Protein AF-A0A950U3E0-F1 (afdb_monomer)

Secondary structure (DSSP, 8-state):
-EEEETTTTEEEEEEEE-TT--EEEEE--S---S----GGGGS---TTGGGSS-----

Radius of gyration: 20.36 Å; Cα contacts (8 Å, |Δi|>4): 41; chains: 1; bounding box: 46×43×37 Å

Foldseek 3Di:
DWDFDVDPTDTAKDWDQDPVRDIDIDGDDPDDPPDDDDPCVVPDDDPVVVPPPDDDDD

Solvent-accessible surface area (backbone atoms only — not comparable to full-atom values): 4128 Å² total; per-residue (Å²): 89,81,40,69,44,74,89,68,81,40,81,37,33,41,42,50,70,50,97,86,71,50,78,48,77,48,76,65,72,89,83,77,80,93,73,88,73,68,73,64,81,76,55,89,73,63,79,74,62,80,72,73,81,82,82,81,91,127

Mean predicted aligned error: 8.48 Å

Nearest PDB structures (foldseek):
  8e8l-assembly1_4  TM=4.041E-01  e=9.641E+00  Human poliovirus 1 Mahoney

pLDDT: mean 87.78, std 15.0, range [39.91, 98.5]

Sequence (58 aa):
TLYFADNPLVLRQWTVLDAQRQETRVTLYNVQSGGHFDPDLFNFIDPRGLGRGQGNGG

Structure (mmCIF, N/CA/C/O backbone):
data_AF-A0A950U3E0-F1
#
_entry.id   AF-A0A950U3E0-F1
#
loop_
_atom_site.group_PDB
_atom_site.id
_atom_site.type_symbol
_atom_site.label_atom_id
_atom_site.label_alt_id
_atom_site.label_comp_id
_atom_site.label_asym_id
_atom_site.label_entity_id
_atom_site.label_seq_id
_atom_site.pdbx_PDB_ins_code
_atom_site.Cartn_x
_atom_site.Cartn_y
_atom_site.Cartn_z
_atom_site.occupancy
_atom_site.B_iso_or_equiv
_atom_site.auth_seq_id
_atom_site.auth_comp_id
_atom_site.auth_asym_id
_atom_site.auth_atom_id
_atom_site.pdbx_PDB_model_num
ATOM 1 N N . THR A 1 1 ? -7.031 2.017 8.335 1.00 95.25 1 THR A N 1
ATOM 2 C CA . THR A 1 1 ? -7.734 0.708 8.376 1.00 95.25 1 THR A CA 1
ATOM 3 C C . THR A 1 1 ? -7.322 -0.148 7.200 1.00 95.25 1 THR A C 1
ATOM 5 O O . THR A 1 1 ? -7.121 0.413 6.132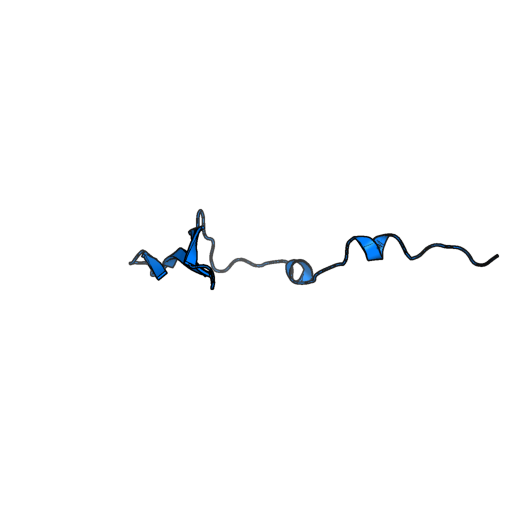 1.00 95.25 1 THR A O 1
ATOM 8 N N . LEU A 1 2 ? -7.202 -1.466 7.371 1.00 97.69 2 LEU A N 1
ATOM 9 C CA . LEU A 1 2 ? -6.922 -2.417 6.287 1.00 97.69 2 LEU A CA 1
ATOM 10 C C . LEU A 1 2 ? -8.174 -3.246 5.989 1.00 97.69 2 LEU A C 1
ATOM 12 O O . LEU A 1 2 ? -8.895 -3.606 6.917 1.00 97.69 2 LEU A O 1
ATOM 16 N N . TYR A 1 3 ? -8.425 -3.538 4.716 1.00 97.75 3 TYR A N 1
ATOM 17 C CA . TYR A 1 3 ? -9.534 -4.377 4.273 1.00 97.75 3 TYR A CA 1
ATOM 18 C C . TYR A 1 3 ? -9.000 -5.530 3.430 1.00 97.75 3 TYR A C 1
ATOM 20 O O . TYR A 1 3 ? -8.361 -5.309 2.394 1.00 97.75 3 TYR A O 1
ATOM 28 N N . PHE A 1 4 ? -9.276 -6.749 3.875 1.00 96.81 4 PHE A N 1
ATOM 29 C CA . PHE A 1 4 ? -8.853 -7.975 3.215 1.00 96.81 4 PHE A CA 1
ATOM 30 C C . PHE A 1 4 ? -10.065 -8.689 2.618 1.00 96.81 4 PHE A C 1
ATOM 32 O O . PHE A 1 4 ? -11.169 -8.591 3.146 1.00 96.81 4 PHE A O 1
ATOM 39 N N . ALA A 1 5 ? -9.856 -9.372 1.496 1.00 94.56 5 ALA A N 1
ATOM 40 C CA . ALA A 1 5 ? -10.729 -10.465 1.093 1.00 94.56 5 ALA A CA 1
ATOM 41 C C . ALA A 1 5 ? -10.119 -11.773 1.601 1.00 94.56 5 ALA A C 1
ATOM 43 O O . ALA A 1 5 ? -8.893 -11.902 1.621 1.00 94.56 5 ALA A O 1
ATOM 44 N N . ASP A 1 6 ? -10.975 -12.716 1.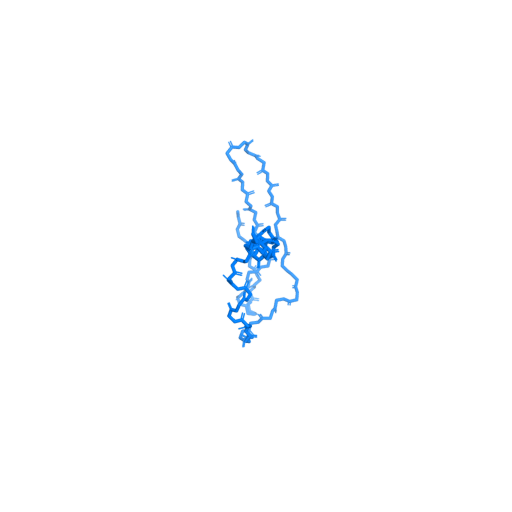978 1.00 92.56 6 ASP A N 1
ATOM 45 C CA . ASP A 1 6 ? -10.575 -14.027 2.481 1.00 92.56 6 ASP A CA 1
ATOM 46 C C . ASP A 1 6 ? -10.624 -15.077 1.355 1.00 92.56 6 ASP A C 1
ATOM 48 O O . ASP A 1 6 ? -11.413 -14.954 0.418 1.00 92.56 6 ASP A O 1
ATOM 52 N N . ASN A 1 7 ? -9.791 -16.122 1.455 1.00 87.12 7 ASN A N 1
ATOM 53 C CA . ASN A 1 7 ? -9.707 -17.263 0.523 1.00 87.12 7 ASN A CA 1
ATOM 54 C C . ASN A 1 7 ? -9.649 -16.897 -0.987 1.00 87.12 7 ASN A C 1
ATOM 56 O O . ASN A 1 7 ? -10.606 -17.154 -1.719 1.00 87.12 7 ASN A O 1
ATOM 60 N N . PRO A 1 8 ? -8.511 -16.385 -1.502 1.00 88.25 8 PRO A N 1
ATOM 61 C CA . PRO A 1 8 ? -7.230 -16.210 -0.813 1.00 88.25 8 PRO A CA 1
ATOM 62 C C . PRO A 1 8 ? -7.203 -14.946 0.048 1.00 88.25 8 PRO A C 1
ATOM 64 O O . PRO A 1 8 ? -7.848 -13.957 -0.289 1.00 88.25 8 PRO A O 1
ATOM 67 N N . LEU A 1 9 ? -6.406 -14.961 1.123 1.00 93.69 9 LEU A N 1
ATOM 68 C CA . LEU A 1 9 ? -6.149 -13.758 1.914 1.00 93.69 9 LEU A CA 1
ATOM 69 C C . LEU A 1 9 ? -5.417 -12.720 1.052 1.00 93.69 9 LEU A C 1
ATOM 71 O O . LEU A 1 9 ? -4.249 -12.906 0.711 1.00 93.69 9 LEU A O 1
ATOM 75 N N . VAL A 1 10 ? -6.097 -11.628 0.701 1.00 94.38 10 VAL A N 1
ATOM 76 C CA . VAL A 1 10 ? -5.538 -10.558 -0.141 1.00 94.38 10 VAL A CA 1
ATOM 77 C C . VAL A 1 10 ? -5.968 -9.180 0.342 1.00 94.38 10 VAL A C 1
ATOM 79 O O . VAL A 1 10 ? -7.134 -8.954 0.662 1.00 94.38 10 VAL A O 1
ATOM 82 N N . LEU A 1 11 ? -5.035 -8.227 0.356 1.00 96.12 11 LEU A N 1
ATOM 83 C CA . LEU A 1 11 ? -5.349 -6.825 0.626 1.00 96.12 11 LEU A CA 1
ATOM 84 C C . LEU A 1 11 ? -6.155 -6.252 -0.547 1.00 96.12 11 LEU A C 1
ATOM 86 O O . LEU A 1 11 ? -5.722 -6.315 -1.697 1.00 96.12 11 LEU A O 1
ATOM 90 N N . ARG A 1 12 ? -7.325 -5.678 -0.262 1.00 96.81 12 ARG A N 1
ATOM 91 C CA . ARG A 1 12 ? -8.186 -5.030 -1.267 1.00 96.81 12 ARG A CA 1
ATOM 92 C C . ARG A 1 12 ? -8.212 -3.521 -1.132 1.00 96.81 12 ARG A C 1
ATOM 94 O O . ARG A 1 12 ? -8.400 -2.820 -2.121 1.00 96.81 12 ARG A O 1
ATOM 101 N N . GLN A 1 13 ? -8.034 -3.020 0.082 1.00 98.12 13 GLN A N 1
ATOM 102 C CA . GLN A 1 13 ? -8.136 -1.597 0.349 1.00 98.12 13 GLN A CA 1
ATOM 103 C C . GLN A 1 13 ? -7.391 -1.245 1.627 1.00 98.12 13 GLN A C 1
ATOM 105 O O . GLN A 1 13 ? -7.366 -2.026 2.580 1.00 98.12 13 GLN A O 1
ATOM 110 N N . TRP A 1 14 ? -6.875 -0.025 1.689 1.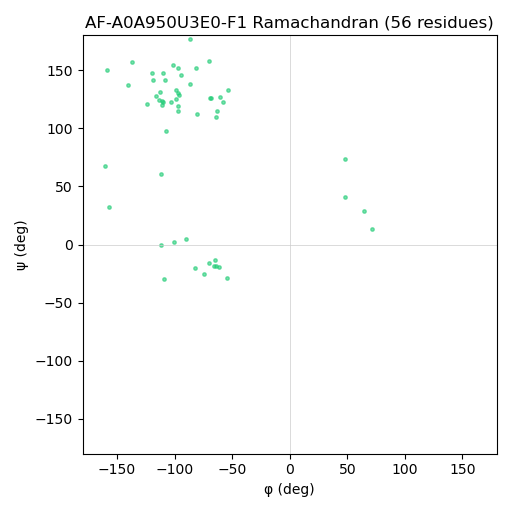00 98.44 14 TRP A N 1
ATOM 111 C CA . TRP A 1 14 ? -6.531 0.587 2.962 1.00 98.44 14 TRP A CA 1
ATOM 112 C C . TRP A 1 14 ? -6.968 2.045 3.019 1.00 98.44 14 TRP A C 1
ATOM 114 O O . TRP A 1 14 ? -7.148 2.713 2.003 1.00 98.44 14 TRP A O 1
ATOM 124 N N . THR A 1 15 ? -7.136 2.529 4.242 1.00 98.50 15 THR A N 1
ATOM 125 C CA . THR A 1 15 ? -7.378 3.938 4.541 1.00 98.50 15 THR A CA 1
ATOM 126 C C . THR A 1 15 ? -6.212 4.474 5.354 1.00 98.50 15 THR A C 1
ATOM 128 O O . THR A 1 15 ? -5.877 3.889 6.392 1.00 98.50 15 THR A O 1
ATOM 131 N N . VAL A 1 16 ? -5.639 5.581 4.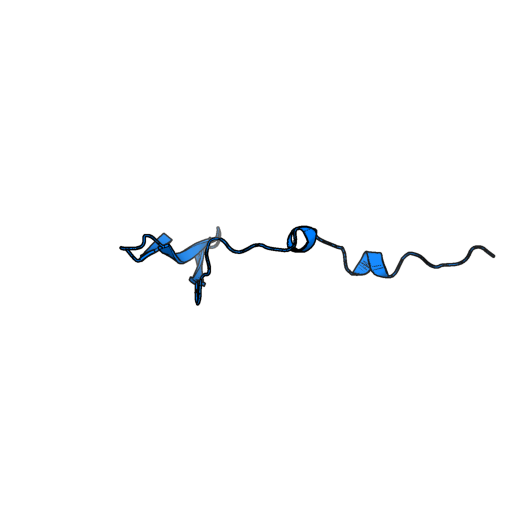888 1.00 98.06 16 VAL A N 1
ATOM 132 C CA . VAL A 1 16 ? -4.654 6.409 5.589 1.00 98.06 16 VAL A CA 1
ATOM 133 C C . VAL A 1 16 ? -5.392 7.577 6.238 1.00 98.06 16 VAL A C 1
ATOM 135 O O . VAL A 1 16 ? -6.183 8.23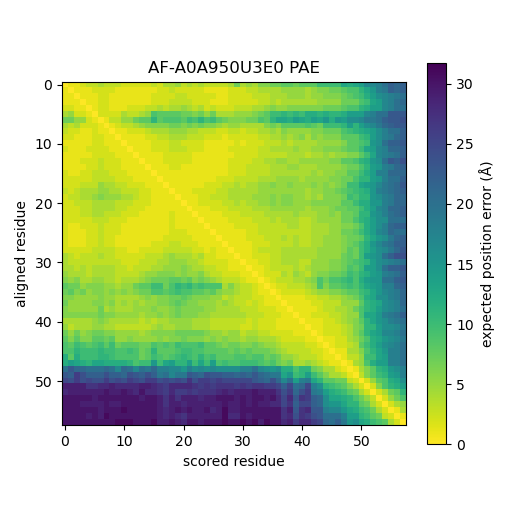7 5.571 1.00 98.06 16 VAL A O 1
ATOM 138 N N . LEU A 1 17 ? -5.136 7.812 7.523 1.00 98.12 17 LEU A N 1
ATOM 139 C CA . LEU A 1 17 ? -5.580 9.001 8.248 1.00 98.12 17 LEU A CA 1
ATOM 140 C C . LEU A 1 17 ? -4.341 9.849 8.537 1.00 98.12 17 LEU A C 1
ATOM 142 O O . LEU A 1 17 ? -3.395 9.338 9.140 1.00 98.12 17 LEU A O 1
ATOM 146 N N . ASP A 1 18 ? -4.324 11.102 8.094 1.00 97.19 18 ASP A N 1
ATOM 147 C CA . ASP A 1 18 ? -3.200 12.006 8.354 1.00 97.19 18 ASP A CA 1
ATOM 148 C C . ASP A 1 18 ? -3.323 12.752 9.698 1.00 97.19 18 ASP A C 1
ATOM 150 O O . ASP A 1 18 ? -4.309 12.633 10.434 1.00 97.19 18 ASP A O 1
ATOM 154 N N . ALA A 1 19 ? -2.301 13.545 10.032 1.00 97.50 19 ALA A N 1
ATOM 155 C CA . ALA A 1 19 ? -2.258 14.323 11.271 1.00 97.50 19 ALA A C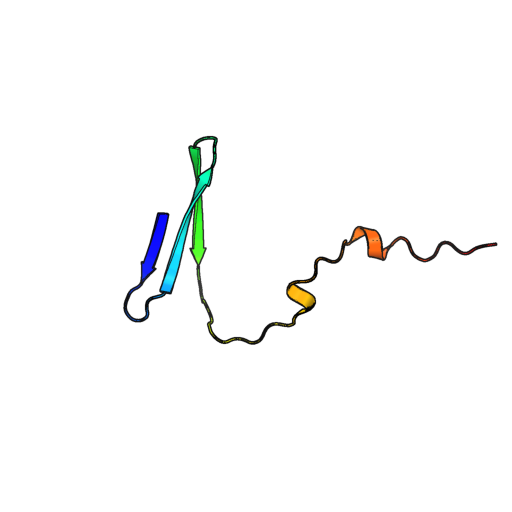A 1
ATOM 156 C C . ALA A 1 19 ? -3.337 15.423 11.344 1.00 97.50 19 ALA A C 1
ATOM 158 O O . ALA A 1 19 ? -3.661 15.899 12.432 1.00 97.50 19 ALA A O 1
ATOM 159 N N . GLN A 1 20 ? -3.913 15.818 10.207 1.00 98.38 20 GLN A N 1
ATOM 160 C CA . GLN A 1 20 ? -5.015 16.775 10.106 1.00 98.38 20 GLN A CA 1
ATOM 161 C C . GLN A 1 20 ? -6.390 16.087 10.158 1.00 98.38 20 GLN A C 1
ATOM 163 O O . GLN A 1 20 ? -7.417 16.761 10.057 1.00 98.38 20 GLN A O 1
ATOM 168 N N . ARG A 1 21 ? -6.419 14.765 10.377 1.00 97.69 21 ARG A N 1
ATOM 169 C CA . ARG A 1 21 ? -7.611 13.907 10.375 1.00 97.69 21 ARG A CA 1
ATOM 170 C C . ARG A 1 21 ? -8.307 13.813 9.013 1.00 97.69 21 ARG A C 1
ATOM 172 O O . ARG A 1 21 ? -9.514 13.588 8.970 1.00 97.69 21 ARG A O 1
ATOM 179 N N . GLN A 1 22 ? -7.572 13.960 7.913 1.00 98.50 22 GLN A N 1
ATOM 180 C CA . GLN A 1 22 ? -8.101 13.677 6.579 1.00 98.50 22 GLN A CA 1
ATOM 181 C C . GLN A 1 22 ? -7.921 12.203 6.230 1.00 98.50 22 GLN A C 1
ATOM 183 O O . GLN A 1 22 ? -6.872 11.606 6.483 1.00 98.50 22 GLN A O 1
ATOM 188 N N . GLU A 1 23 ? -8.954 11.619 5.625 1.00 98.31 23 GLU A N 1
ATOM 189 C CA . GLU A 1 23 ? -8.945 10.228 5.187 1.00 98.31 23 GLU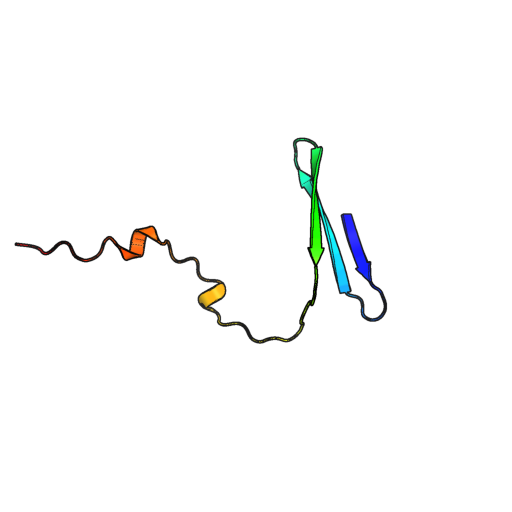 A CA 1
ATOM 190 C C . GLU A 1 23 ? -8.632 10.117 3.696 1.00 98.31 23 GLU A C 1
ATOM 192 O O . GLU A 1 23 ? -9.347 10.649 2.849 1.00 98.31 23 GLU A O 1
ATOM 197 N N . THR A 1 24 ? -7.605 9.338 3.364 1.00 98.25 24 THR A N 1
ATOM 198 C CA . THR A 1 24 ? -7.338 8.885 1.996 1.00 98.25 24 THR A CA 1
ATOM 199 C C . THR A 1 24 ? -7.590 7.390 1.898 1.00 98.25 24 THR A C 1
ATOM 201 O O . THR A 1 24 ? -6.950 6.593 2.587 1.00 98.25 24 THR A O 1
ATOM 204 N N . ARG A 1 25 ? -8.518 6.994 1.024 1.00 98.44 25 ARG A N 1
ATOM 205 C CA . ARG A 1 25 ? -8.871 5.593 0.770 1.00 98.44 25 ARG A CA 1
ATOM 206 C C . ARG A 1 25 ? -8.258 5.120 -0.541 1.00 98.44 25 ARG A C 1
ATOM 208 O O . ARG A 1 25 ? -8.553 5.674 -1.595 1.00 98.44 25 ARG A O 1
ATOM 215 N N . VAL A 1 26 ? -7.461 4.060 -0.475 1.00 98.06 26 VAL A N 1
ATOM 216 C CA . VAL A 1 26 ? -6.823 3.430 -1.635 1.00 98.06 26 VAL A CA 1
ATOM 217 C C . VAL A 1 26 ? -7.451 2.064 -1.871 1.00 98.06 26 VAL A C 1
ATOM 219 O O . VAL A 1 26 ? -7.449 1.228 -0.969 1.00 98.06 26 VAL A O 1
ATOM 222 N N . THR A 1 27 ? -7.977 1.838 -3.078 1.00 98.06 27 THR A N 1
ATOM 223 C CA . THR A 1 27 ? -8.590 0.563 -3.494 1.00 98.06 27 THR A CA 1
ATOM 224 C C . THR A 1 27 ? -7.735 -0.092 -4.569 1.00 98.06 27 THR A C 1
ATOM 226 O O . THR A 1 27 ? -7.355 0.559 -5.541 1.00 98.06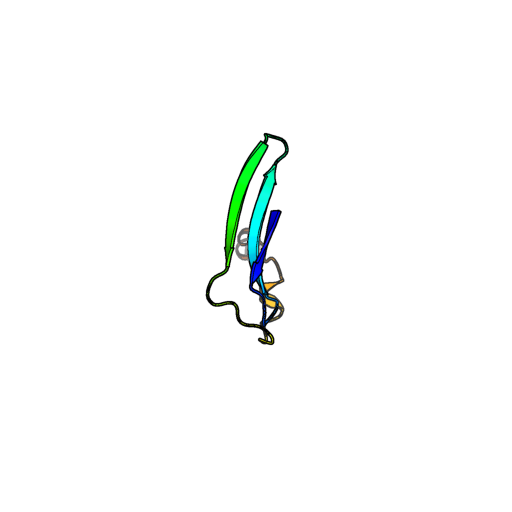 27 THR A O 1
ATOM 229 N N . LEU A 1 28 ? -7.433 -1.376 -4.393 1.00 96.25 28 LEU A N 1
ATOM 230 C CA . LEU A 1 28 ? -6.598 -2.155 -5.297 1.00 96.25 28 LEU A CA 1
ATOM 231 C C . LEU A 1 28 ? -7.453 -2.951 -6.287 1.00 96.25 28 LEU A C 1
ATOM 233 O O . LEU A 1 28 ? -8.325 -3.727 -5.890 1.00 96.25 28 LEU A O 1
ATOM 237 N N . TYR A 1 29 ? -7.139 -2.817 -7.573 1.00 95.25 29 TYR A N 1
ATOM 238 C CA . TYR A 1 29 ? -7.789 -3.536 -8.668 1.00 95.25 29 TYR A CA 1
ATOM 239 C C . TYR A 1 29 ? -6.769 -4.385 -9.424 1.00 95.25 29 TYR A C 1
ATOM 241 O O . TYR A 1 29 ? -5.609 -3.999 -9.533 1.00 95.25 29 TYR A O 1
ATOM 249 N N . ASN A 1 30 ? -7.209 -5.536 -9.944 1.00 92.88 30 ASN A N 1
ATOM 250 C CA . ASN A 1 30 ? -6.406 -6.430 -10.790 1.00 92.88 30 ASN A CA 1
ATOM 251 C C . ASN A 1 30 ? -5.007 -6.745 -10.231 1.00 92.88 30 ASN A C 1
ATOM 253 O O . ASN A 1 30 ? -4.027 -6.776 -10.970 1.00 92.88 30 ASN A O 1
ATOM 257 N N . VAL A 1 31 ? -4.914 -6.972 -8.918 1.00 90.38 31 VAL A N 1
ATOM 258 C CA . VAL A 1 31 ? -3.647 -7.311 -8.259 1.00 90.38 31 VAL A CA 1
ATOM 259 C C . VAL A 1 31 ? -3.090 -8.606 -8.846 1.00 90.38 31 VAL A C 1
ATOM 261 O O . VAL A 1 31 ? -3.779 -9.626 -8.868 1.00 90.38 31 VAL A O 1
ATOM 264 N N . GLN A 1 32 ? -1.832 -8.560 -9.280 1.00 90.38 32 GLN A N 1
ATOM 265 C CA . GLN A 1 32 ? -1.072 -9.712 -9.757 1.00 90.38 32 GLN A CA 1
ATOM 266 C C . GLN A 1 32 ? 0.080 -9.984 -8.788 1.00 90.38 32 GLN A C 1
ATOM 268 O O . GLN A 1 32 ? 0.879 -9.094 -8.499 1.00 90.38 32 GLN A O 1
ATOM 273 N N . SER A 1 33 ? 0.152 -11.206 -8.265 1.00 88.31 33 SER A N 1
ATOM 274 C CA . SER A 1 33 ? 1.231 -11.664 -7.386 1.00 88.31 33 SER A CA 1
ATOM 275 C C . SER A 1 33 ? 2.237 -12.523 -8.155 1.00 88.31 33 SER A C 1
ATOM 277 O O . SER A 1 33 ? 1.905 -13.127 -9.172 1.00 88.31 33 SER A O 1
ATOM 279 N N . GLY A 1 34 ? 3.483 -12.574 -7.671 1.00 89.38 34 GLY A N 1
ATOM 280 C CA . GLY A 1 34 ? 4.534 -13.412 -8.265 1.00 89.38 34 GLY A CA 1
ATOM 281 C C . GLY A 1 34 ? 5.067 -12.932 -9.622 1.00 89.38 34 GLY A C 1
ATOM 282 O O . GLY A 1 34 ? 5.744 -13.695 -10.303 1.00 89.38 34 GLY A O 1
ATOM 283 N N . GLY A 1 35 ? 4.767 -11.694 -10.024 1.00 89.62 35 GLY A N 1
ATOM 284 C CA . GLY A 1 35 ? 5.327 -11.088 -11.232 1.00 89.62 35 GLY A CA 1
ATOM 285 C C . GLY A 1 35 ? 6.819 -10.766 -11.100 1.00 89.62 35 GLY A C 1
ATOM 286 O O . GLY A 1 35 ? 7.338 -10.593 -9.996 1.00 89.62 35 GLY A O 1
ATOM 287 N N . HIS A 1 36 ? 7.497 -10.657 -12.241 1.00 94.19 36 HIS A N 1
ATOM 288 C CA . HIS A 1 36 ? 8.847 -10.107 -12.332 1.00 94.19 36 HIS A CA 1
ATOM 289 C C . HIS A 1 36 ? 8.757 -8.645 -12.773 1.00 94.19 36 HIS A C 1
ATOM 291 O O . HIS A 1 36 ? 8.037 -8.329 -13.720 1.00 94.19 36 HIS A O 1
ATOM 297 N N . PHE A 1 37 ? 9.480 -7.768 -12.086 1.00 92.75 37 PHE A N 1
ATOM 298 C CA . PHE A 1 37 ? 9.537 -6.343 -12.390 1.00 92.75 37 PHE A CA 1
ATOM 299 C C . PHE A 1 37 ? 10.971 -5.973 -12.736 1.00 92.75 37 PHE A C 1
ATOM 301 O O . PHE A 1 37 ? 11.899 -6.478 -12.103 1.00 92.75 37 PHE A O 1
ATOM 308 N N . ASP A 1 38 ? 11.133 -5.089 -13.719 1.00 94.75 38 ASP A N 1
ATOM 309 C CA . ASP A 1 38 ? 12.431 -4.495 -14.020 1.00 94.75 38 ASP A CA 1
ATOM 310 C C . ASP A 1 38 ? 12.952 -3.771 -12.759 1.00 94.75 38 ASP A C 1
ATOM 312 O O . ASP A 1 38 ? 12.238 -2.913 -12.223 1.00 94.75 38 ASP A O 1
ATOM 316 N N . PRO A 1 39 ? 14.150 -4.117 -12.246 1.00 94.00 39 PRO A N 1
ATOM 317 C CA . PRO A 1 39 ? 14.731 -3.463 -11.077 1.00 94.00 39 PRO A CA 1
ATOM 318 C C . PRO A 1 39 ? 14.836 -1.938 -11.206 1.00 94.00 39 PRO A C 1
ATOM 320 O O . PRO A 1 39 ? 14.737 -1.242 -10.195 1.00 94.00 39 PRO A O 1
ATOM 323 N N . ASP A 1 40 ? 14.972 -1.406 -12.424 1.00 92.94 40 ASP A N 1
ATOM 324 C CA . ASP A 1 40 ? 15.090 0.036 -12.650 1.00 92.94 40 ASP A CA 1
ATOM 325 C C . ASP A 1 40 ? 13.790 0.805 -12.389 1.00 92.94 40 ASP A C 1
ATOM 327 O O . ASP A 1 40 ? 13.839 2.007 -12.131 1.00 92.94 40 ASP A O 1
ATOM 331 N N . LEU A 1 41 ? 12.633 0.132 -12.319 1.00 93.75 41 LEU A N 1
ATOM 332 C CA . LEU A 1 41 ? 11.380 0.754 -11.859 1.00 93.75 41 LEU A CA 1
ATOM 333 C C . LEU A 1 41 ? 11.466 1.266 -10.414 1.00 93.75 41 LEU A C 1
ATOM 335 O O . LEU A 1 41 ? 10.661 2.104 -10.005 1.00 93.75 41 LEU A O 1
ATOM 339 N N . PHE A 1 42 ? 12.428 0.762 -9.641 1.00 94.00 42 PHE A N 1
ATOM 340 C CA . PHE A 1 42 ? 12.666 1.151 -8.255 1.00 94.00 42 PHE A CA 1
ATOM 341 C C . PHE A 1 42 ? 13.828 2.143 -8.108 1.00 94.00 42 PHE A C 1
ATOM 343 O O . PHE A 1 42 ? 14.133 2.563 -6.991 1.00 94.00 42 PHE A O 1
ATOM 350 N N . ASN A 1 43 ? 14.445 2.556 -9.218 1.00 93.44 43 ASN A N 1
ATOM 351 C CA . ASN A 1 43 ? 15.471 3.588 -9.248 1.00 93.44 43 ASN A CA 1
ATOM 3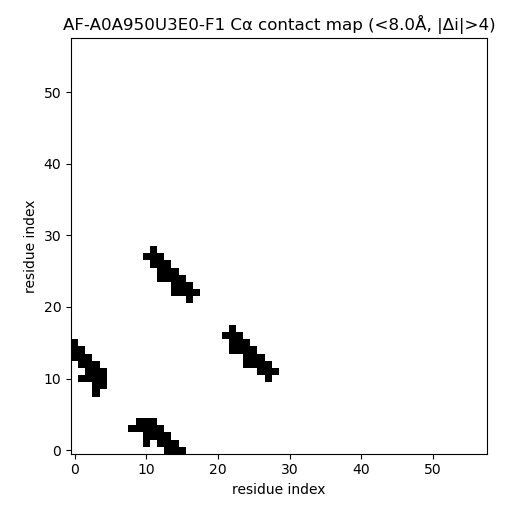52 C C . ASN A 1 43 ? 14.840 4.935 -9.623 1.00 93.44 43 ASN A C 1
ATOM 354 O O . ASN A 1 43 ? 14.278 5.111 -10.703 1.00 93.44 43 ASN A O 1
ATOM 358 N N . PHE A 1 44 ? 14.947 5.924 -8.732 1.00 92.12 44 PHE A N 1
ATOM 359 C CA . PHE A 1 44 ? 14.506 7.282 -9.047 1.00 92.12 44 PHE A CA 1
ATOM 360 C C . PHE A 1 44 ? 15.576 8.008 -9.868 1.00 92.12 44 PHE A C 1
ATOM 362 O O . PHE A 1 44 ? 16.646 8.342 -9.359 1.00 92.12 44 PHE A O 1
ATOM 369 N N . ILE A 1 45 ? 15.262 8.290 -11.130 1.00 87.62 45 ILE A N 1
ATOM 370 C CA . ILE A 1 45 ? 16.097 9.102 -12.016 1.00 87.62 45 ILE A CA 1
ATOM 371 C C . ILE A 1 45 ? 15.547 10.530 -11.995 1.00 87.62 45 ILE A C 1
ATOM 373 O O . ILE A 1 45 ? 14.426 10.758 -12.447 1.00 87.62 45 ILE A O 1
ATOM 377 N N . ASP A 1 46 ? 16.316 11.498 -11.477 1.00 87.75 46 ASP A N 1
ATOM 378 C CA . ASP A 1 46 ? 15.892 12.906 -11.498 1.00 87.75 46 ASP A CA 1
ATOM 379 C C . ASP A 1 46 ? 15.769 13.374 -12.961 1.00 87.75 46 ASP A C 1
ATOM 381 O O . ASP A 1 46 ? 16.786 13.476 -13.661 1.00 87.75 46 ASP A O 1
ATOM 385 N N . PRO A 1 47 ? 14.557 13.716 -13.439 1.00 84.88 47 PRO A N 1
ATOM 386 C CA . PRO A 1 47 ? 14.351 14.107 -14.830 1.00 84.88 47 PRO A CA 1
ATOM 387 C C . PRO A 1 47 ? 15.098 15.398 -15.198 1.00 84.88 47 PRO A C 1
ATOM 389 O O . PRO A 1 47 ? 15.341 15.661 -16.373 1.00 84.88 47 PRO A O 1
ATOM 392 N N . ARG A 1 48 ? 15.508 16.204 -14.212 1.00 85.75 48 ARG A N 1
ATOM 393 C CA . ARG A 1 48 ? 16.272 17.443 -14.421 1.00 85.75 48 ARG A CA 1
ATOM 394 C C . ARG A 1 48 ? 17.769 17.185 -14.605 1.00 85.75 48 ARG A C 1
ATOM 396 O O . ARG A 1 48 ? 18.466 18.043 -15.145 1.00 85.75 48 ARG A O 1
ATOM 403 N N . GLY A 1 49 ? 18.270 16.026 -14.172 1.00 69.19 49 GLY A N 1
ATOM 404 C CA . GLY A 1 49 ? 19.663 15.605 -14.359 1.00 69.19 49 GLY A CA 1
ATOM 405 C C . GLY A 1 49 ? 19.970 15.169 -15.793 1.00 69.19 49 GLY A C 1
ATOM 406 O O . GLY A 1 49 ? 21.098 15.329 -16.251 1.00 69.19 49 GLY A O 1
ATOM 407 N N . LEU A 1 50 ? 18.949 14.724 -16.535 1.00 66.56 50 LEU A N 1
ATOM 408 C CA . LEU A 1 50 ? 19.058 14.289 -17.934 1.00 66.56 50 LEU A CA 1
ATOM 409 C C . LEU A 1 50 ? 19.444 15.426 -18.906 1.00 66.56 50 LEU A C 1
ATOM 411 O O . LEU A 1 50 ? 19.817 15.151 -20.041 1.00 66.56 50 LEU A O 1
ATOM 415 N N . GLY A 1 51 ? 19.378 16.694 -18.472 1.00 60.75 51 GLY A N 1
ATOM 416 C CA . GLY A 1 51 ? 19.684 17.876 -19.291 1.00 60.75 51 GLY A CA 1
ATOM 417 C C . GLY A 1 51 ? 20.939 18.668 -18.895 1.00 60.75 51 GLY A C 1
ATOM 418 O O . GLY A 1 51 ? 21.245 19.666 -19.543 1.00 60.75 51 GLY A O 1
ATOM 419 N N . ARG A 1 52 ? 21.680 18.281 -17.845 1.00 60.34 52 ARG A N 1
ATOM 420 C CA . ARG A 1 52 ? 22.891 19.004 -17.391 1.00 60.34 52 ARG A CA 1
ATOM 421 C C . ARG A 1 52 ? 24.154 18.183 -17.625 1.00 60.34 52 ARG A C 1
ATOM 423 O O . ARG A 1 52 ? 24.873 17.840 -16.695 1.00 60.34 52 ARG A O 1
ATOM 430 N N . GLY A 1 53 ? 24.409 17.870 -18.889 1.00 60.75 53 GLY A N 1
ATOM 431 C CA . GLY A 1 53 ? 25.553 17.058 -19.288 1.00 60.75 53 GLY A CA 1
ATOM 432 C C . GLY A 1 53 ? 26.000 17.259 -20.731 1.00 60.75 53 GLY A C 1
ATOM 433 O O . GLY A 1 53 ? 26.450 16.298 -21.331 1.00 60.75 53 GLY A O 1
ATOM 434 N N . GLN A 1 54 ? 25.867 18.460 -21.312 1.00 61.06 54 GLN A N 1
ATOM 435 C CA . GLN A 1 54 ? 26.599 18.804 -22.542 1.00 61.06 54 GLN A CA 1
ATOM 436 C C . GLN A 1 54 ? 26.677 20.326 -22.767 1.00 61.06 54 GLN A C 1
ATOM 438 O O . GLN A 1 54 ? 26.074 20.883 -23.676 1.00 61.06 54 GLN A O 1
ATOM 443 N N . GLY A 1 55 ? 27.414 21.018 -21.896 1.00 47.31 55 GLY A N 1
ATOM 444 C CA . GLY A 1 55 ? 27.914 22.371 -22.147 1.00 47.31 55 GLY A CA 1
ATOM 445 C C . GLY A 1 55 ? 29.413 22.278 -22.389 1.00 47.31 55 GLY A C 1
ATOM 446 O O . GLY A 1 55 ? 30.178 22.126 -21.444 1.00 47.31 55 GLY A O 1
ATOM 447 N N . ASN A 1 56 ? 29.782 22.262 -23.663 1.00 51.03 56 ASN A N 1
ATOM 448 C CA . ASN A 1 56 ? 31.129 22.110 -24.194 1.00 51.03 56 ASN A CA 1
ATOM 449 C C . ASN A 1 56 ? 32.107 23.133 -23.587 1.00 51.03 56 ASN A C 1
ATOM 451 O O . ASN A 1 56 ? 31.800 24.324 -23.547 1.00 51.03 56 ASN A O 1
ATOM 455 N N . GLY A 1 57 ? 33.281 22.667 -23.155 1.00 51.41 57 GLY A N 1
ATOM 456 C CA . GLY A 1 57 ? 34.432 23.538 -22.947 1.00 51.41 57 GLY A CA 1
ATOM 457 C C . GLY A 1 57 ? 34.928 24.047 -24.300 1.00 51.41 57 GLY A C 1
ATOM 458 O O . GLY A 1 57 ? 35.179 23.251 -25.205 1.00 51.41 57 GLY A O 1
ATOM 459 N N . GLY A 1 58 ? 35.039 25.365 -24.421 1.00 39.91 58 GLY A N 1
ATOM 460 C CA . GLY A 1 58 ? 35.697 26.089 -25.503 1.00 39.91 58 GLY A CA 1
ATOM 461 C C . GLY A 1 58 ? 36.378 27.309 -24.916 1.00 39.91 58 GLY A C 1
ATOM 462 O O . GLY A 1 58 ? 35.712 27.986 -24.101 1.00 39.91 58 GLY A O 1
#